Protein AF-X0WW44-F1 (afdb_monomer_lite)

InterPro domains:
  IPR027417 P-loop containing nucleoside triphosphate hydrolase [G3DSA:3.40.50.300] (1-93)
  IPR027417 P-loop containing nucleoside triphosphate hydrolase [SSF52540] (2-79)

pLDDT: mean 94.04, std 4.26, range [69.56, 98.25]

Radius of gyration: 13.73 Å; chains: 1; bounding box: 34×30×35 Å

Secondary structure (DSSP, 8-state):
--HHHHHHHH---EEEEEESSTTHHHHHHHHHHHHHHTT--EEEEEE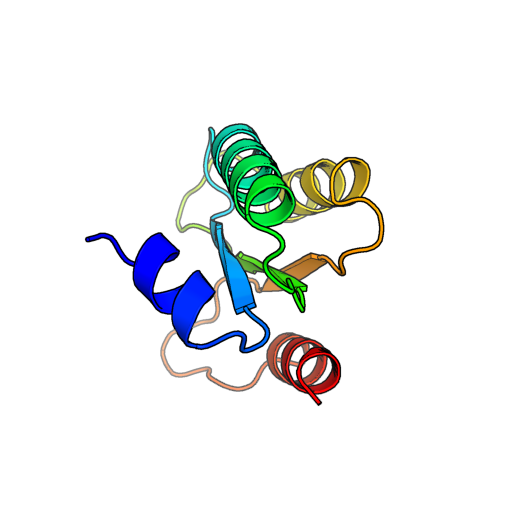EPPTT-SS-HHHHHHHHHTTSTT--EEEE--PPTT----HHHHHHHHH--

Foldseek 3Di:
DDVLVVQLVVLAADEAEFEQAPCRLVVVLVVLVVCVVSVHHHLAYEYEYDPPHPGDQVVSQVSNVVRNPPHHYFYDYDDDPPDPDDVSVVVSVVSRD

Structure (mmCIF, N/CA/C/O backbone):
data_AF-X0WW44-F1
#
_entry.id   AF-X0WW44-F1
#
loop_
_atom_sit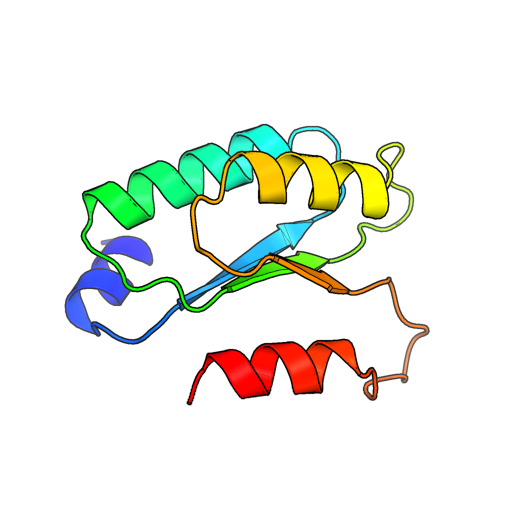e.group_PDB
_atom_site.id
_atom_site.type_symbol
_atom_site.label_atom_id
_atom_site.label_alt_id
_atom_site.label_comp_id
_atom_site.label_asym_id
_atom_site.label_entity_id
_atom_site.label_seq_id
_atom_site.pdbx_PDB_ins_code
_atom_site.Cartn_x
_atom_site.Cartn_y
_atom_site.Cartn_z
_atom_site.occupancy
_atom_site.B_iso_or_equiv
_atom_site.auth_seq_id
_atom_site.auth_comp_id
_atom_site.auth_asym_id
_atom_site.auth_atom_id
_atom_site.pdbx_PDB_model_num
ATOM 1 N N . ARG A 1 1 ? -15.508 16.376 2.495 1.00 78.88 1 ARG A N 1
ATOM 2 C CA . ARG A 1 1 ? -15.494 14.904 2.632 1.00 78.88 1 ARG A CA 1
ATOM 3 C C . ARG A 1 1 ? -14.445 14.371 1.674 1.00 78.88 1 ARG A C 1
ATOM 5 O O . ARG A 1 1 ? -14.475 14.769 0.516 1.00 78.88 1 ARG A O 1
ATOM 12 N N . THR A 1 2 ? -13.507 13.570 2.156 1.00 93.69 2 THR A N 1
ATOM 13 C CA . THR A 1 2 ? -12.422 12.946 1.390 1.00 93.69 2 THR A CA 1
ATOM 14 C C . THR A 1 2 ? -12.661 11.438 1.266 1.00 93.69 2 THR A C 1
ATOM 16 O O . THR A 1 2 ? -13.610 10.906 1.845 1.00 93.69 2 THR A O 1
ATOM 19 N N . VAL A 1 3 ? -11.793 10.733 0.534 1.00 92.62 3 VAL A N 1
ATOM 20 C CA . VAL A 1 3 ? -11.805 9.259 0.491 1.00 92.62 3 VAL A CA 1
ATOM 21 C C . VAL A 1 3 ? -11.586 8.670 1.887 1.00 92.62 3 VAL A C 1
ATOM 23 O O . VAL A 1 3 ? -12.257 7.712 2.249 1.00 92.62 3 VAL A O 1
ATOM 26 N N . LEU A 1 4 ? -10.748 9.303 2.713 1.00 93.06 4 LEU A N 1
ATOM 27 C CA . LEU A 1 4 ? -10.523 8.889 4.098 1.00 93.06 4 LEU A CA 1
ATOM 28 C C . LEU A 1 4 ? -11.824 8.911 4.920 1.00 93.06 4 LEU A C 1
ATOM 30 O O . LEU A 1 4 ? -12.096 7.972 5.661 1.00 93.06 4 LEU A O 1
ATOM 34 N N . ASP A 1 5 ? -12.668 9.934 4.732 1.00 94.31 5 ASP A N 1
ATOM 35 C CA . ASP A 1 5 ? -13.976 10.001 5.401 1.00 94.31 5 ASP A CA 1
ATOM 36 C C . ASP A 1 5 ? -14.910 8.869 4.943 1.00 94.31 5 ASP A C 1
ATOM 38 O O . ASP A 1 5 ? -15.708 8.365 5.730 1.00 94.31 5 ASP A O 1
ATOM 42 N N . LEU A 1 6 ? -14.835 8.466 3.669 1.00 94.12 6 LEU A N 1
ATOM 43 C CA . LEU A 1 6 ? -15.600 7.332 3.151 1.00 94.12 6 LEU A CA 1
ATOM 44 C C . LEU A 1 6 ? -15.107 6.010 3.753 1.00 94.12 6 LEU A C 1
ATOM 46 O O . LEU A 1 6 ? -15.926 5.211 4.197 1.00 94.12 6 LEU A O 1
ATOM 50 N N . MET A 1 7 ? -13.791 5.804 3.824 1.00 95.00 7 MET A N 1
ATOM 51 C CA . MET A 1 7 ? -13.184 4.608 4.421 1.00 95.00 7 MET A CA 1
ATOM 52 C C . MET A 1 7 ? -13.609 4.435 5.883 1.00 95.00 7 MET A C 1
ATOM 54 O O . MET A 1 7 ? -14.027 3.347 6.274 1.00 95.00 7 MET A O 1
ATOM 58 N N . SER A 1 8 ? -13.604 5.521 6.667 1.00 94.00 8 SER A N 1
ATOM 59 C CA . SER A 1 8 ? -14.057 5.494 8.065 1.00 94.00 8 SER A CA 1
ATOM 60 C C . SER A 1 8 ? -15.534 5.125 8.220 1.00 94.00 8 SER A C 1
ATOM 62 O O . SER A 1 8 ? -15.903 4.519 9.223 1.00 94.00 8 SER A O 1
ATOM 64 N N . VAL A 1 9 ? -16.385 5.479 7.250 1.00 94.81 9 VAL A N 1
ATOM 65 C CA . VAL A 1 9 ? -17.810 5.106 7.261 1.00 94.81 9 VAL A CA 1
ATOM 66 C C . VAL A 1 9 ? -18.009 3.654 6.832 1.00 94.81 9 VAL A C 1
ATOM 68 O O . VAL A 1 9 ? -18.817 2.957 7.439 1.00 94.81 9 VAL A O 1
ATOM 71 N N . LEU A 1 10 ? -17.292 3.196 5.801 1.00 94.31 10 LEU A N 1
ATOM 72 C CA . LEU A 1 10 ? -17.435 1.839 5.267 1.00 94.31 10 LEU A CA 1
ATOM 73 C C . LEU A 1 10 ? -16.882 0.771 6.213 1.00 94.31 10 LEU A C 1
ATOM 75 O O . LEU A 1 10 ? -17.442 -0.318 6.262 1.00 94.31 10 LEU A O 1
ATOM 79 N N . ARG A 1 11 ? -15.807 1.079 6.954 1.00 91.62 11 ARG A N 1
ATOM 80 C CA . ARG A 1 11 ? -15.135 0.139 7.870 1.00 91.62 11 ARG A CA 1
ATOM 81 C C . ARG A 1 11 ? -14.789 -1.209 7.221 1.00 91.62 11 ARG A C 1
ATOM 83 O O . ARG A 1 11 ? -14.940 -2.260 7.836 1.00 91.62 11 ARG A O 1
ATOM 90 N N . ILE A 1 12 ? -14.349 -1.161 5.970 1.00 93.44 12 ILE A N 1
ATOM 91 C CA . ILE A 1 12 ? -13.843 -2.328 5.245 1.00 93.44 12 ILE A CA 1
ATOM 92 C C . ILE A 1 12 ? -12.310 -2.323 5.261 1.00 93.44 12 ILE A C 1
ATOM 94 O O . ILE A 1 12 ? -11.731 -1.229 5.248 1.00 93.44 12 ILE A O 1
ATOM 98 N N . PRO A 1 13 ? -11.657 -3.500 5.259 1.00 93.75 13 PRO A N 1
ATOM 99 C CA . PRO A 1 13 ? -10.207 -3.582 5.153 1.00 93.75 13 PRO A CA 1
ATOM 100 C C . PRO A 1 13 ? -9.698 -2.876 3.893 1.00 93.75 13 PRO A C 1
ATOM 102 O O . PRO A 1 13 ? -10.237 -3.059 2.800 1.00 93.75 13 PRO A O 1
ATOM 105 N N . ALA A 1 14 ? -8.664 -2.055 4.050 1.00 95.31 14 ALA A N 1
ATOM 106 C CA . ALA A 1 14 ? -8.052 -1.303 2.965 1.00 95.31 14 ALA A CA 1
ATOM 107 C C . ALA A 1 14 ? -6.688 -1.884 2.581 1.00 95.31 14 ALA A C 1
ATOM 109 O O . ALA A 1 14 ? -5.916 -2.311 3.437 1.00 95.31 14 ALA A O 1
ATOM 110 N N . ILE A 1 15 ? -6.367 -1.825 1.290 1.00 96.62 15 ILE A N 1
ATOM 111 C CA . ILE A 1 15 ? -5.016 -2.066 0.778 1.00 96.62 15 ILE A CA 1
ATOM 112 C C . ILE A 1 15 ? -4.420 -0.710 0.406 1.00 96.62 15 ILE A C 1
ATOM 114 O O . ILE A 1 15 ? -4.986 0.013 -0.419 1.00 96.62 15 ILE A O 1
ATOM 118 N N . LEU A 1 16 ? -3.289 -0.354 1.012 1.00 97.19 16 LEU A N 1
ATOM 119 C CA . LEU A 1 16 ? -2.562 0.868 0.675 1.00 97.19 16 LEU A CA 1
ATOM 120 C C . LEU A 1 16 ? -1.552 0.564 -0.432 1.00 97.19 16 LEU A C 1
ATOM 122 O O . LEU A 1 16 ? -0.581 -0.146 -0.201 1.00 97.19 16 LEU A O 1
ATOM 126 N N . VAL A 1 17 ? -1.757 1.118 -1.626 1.00 97.50 17 VAL A N 1
ATOM 127 C CA . VAL A 1 17 ? -0.840 0.930 -2.760 1.00 97.50 17 VAL A CA 1
ATOM 128 C C . VAL A 1 17 ? 0.063 2.152 -2.914 1.00 97.50 17 VAL A C 1
ATOM 130 O O . VAL A 1 17 ? -0.415 3.275 -3.080 1.00 97.50 17 VAL A O 1
ATOM 133 N N . ALA A 1 18 ? 1.370 1.922 -2.894 1.00 97.38 18 ALA A N 1
ATOM 134 C CA . ALA A 1 18 ? 2.426 2.900 -3.105 1.00 97.38 18 ALA A CA 1
ATOM 135 C C . ALA A 1 18 ? 3.263 2.544 -4.345 1.00 97.38 18 ALA A C 1
ATOM 137 O O . ALA A 1 18 ? 3.189 1.431 -4.863 1.00 97.38 18 ALA A O 1
ATOM 138 N N . GLY A 1 19 ? 4.064 3.494 -4.833 1.00 97.31 19 GLY A N 1
ATOM 139 C CA . GLY A 1 19 ? 5.046 3.245 -5.896 1.00 97.31 19 GLY A CA 1
ATOM 140 C C . GLY A 1 19 ? 6.445 2.956 -5.336 1.00 97.31 19 GLY A C 1
ATOM 141 O O . GLY A 1 19 ? 6.675 3.205 -4.159 1.00 97.31 19 GLY A O 1
ATOM 142 N N . SER A 1 20 ? 7.407 2.534 -6.161 1.00 96.81 20 SER A N 1
ATOM 143 C CA . SER A 1 20 ? 8.846 2.488 -5.821 1.00 96.81 20 SER A CA 1
ATOM 144 C C . SER A 1 20 ? 9.631 3.762 -6.197 1.00 96.81 20 SER A C 1
ATOM 146 O O . SER A 1 20 ? 10.817 3.698 -6.508 1.00 96.81 20 SER A O 1
ATOM 148 N N . TYR A 1 21 ? 8.989 4.936 -6.229 1.00 95.19 21 TYR A N 1
ATOM 149 C CA . TYR A 1 21 ? 9.624 6.210 -6.607 1.00 95.19 21 TYR A CA 1
ATOM 150 C C . TYR A 1 21 ? 10.216 6.983 -5.414 1.00 95.19 21 TYR A C 1
ATOM 152 O O . TYR A 1 21 ? 9.839 6.786 -4.260 1.00 95.19 21 TYR A O 1
ATOM 160 N N . VAL A 1 22 ? 11.127 7.925 -5.677 1.00 92.62 22 VAL A N 1
ATOM 161 C CA . VAL A 1 22 ? 11.748 8.760 -4.629 1.00 92.62 22 VAL A CA 1
ATOM 162 C C . VAL A 1 22 ? 10.694 9.559 -3.854 1.00 92.62 22 VAL A C 1
ATOM 164 O O . VAL A 1 22 ? 9.907 10.302 -4.432 1.00 92.62 22 VAL A O 1
ATOM 167 N N . GLY A 1 23 ? 10.701 9.427 -2.525 1.00 94.00 23 GLY A N 1
ATOM 168 C CA . GLY A 1 23 ? 9.725 10.057 -1.626 1.00 94.00 23 GLY A CA 1
ATOM 169 C C . GLY A 1 23 ? 8.530 9.165 -1.272 1.00 94.00 23 GLY A C 1
ATOM 170 O O . GLY A 1 23 ? 7.808 9.470 -0.323 1.00 94.00 23 GLY A O 1
ATOM 171 N N . THR A 1 24 ? 8.361 8.024 -1.952 1.00 96.06 24 THR A N 1
ATOM 172 C CA . THR A 1 24 ? 7.278 7.070 -1.669 1.00 96.06 24 THR A CA 1
ATOM 173 C C . THR A 1 24 ? 7.307 6.551 -0.233 1.00 96.06 24 THR A C 1
ATOM 175 O O . THR A 1 24 ? 6.255 6.444 0.388 1.00 96.06 24 THR A O 1
ATOM 178 N N . ILE A 1 25 ? 8.494 6.315 0.343 1.00 96.56 25 ILE A N 1
ATOM 179 C CA . ILE A 1 25 ? 8.645 5.858 1.731 1.00 96.56 25 ILE A CA 1
ATOM 180 C C . ILE A 1 25 ? 7.986 6.874 2.667 1.00 96.56 25 ILE A C 1
ATOM 182 O O . ILE A 1 25 ? 7.065 6.534 3.402 1.00 96.56 25 ILE A O 1
ATOM 186 N N . SER A 1 26 ? 8.372 8.149 2.583 1.00 96.75 26 SER A N 1
ATOM 187 C CA . SER A 1 26 ? 7.810 9.205 3.431 1.00 96.75 26 SER A CA 1
ATOM 188 C C . SER A 1 26 ? 6.297 9.364 3.254 1.00 96.75 26 SER A C 1
ATOM 190 O O . SER A 1 26 ? 5.579 9.515 4.246 1.00 96.75 26 SER A O 1
ATOM 192 N N . HIS A 1 27 ? 5.796 9.302 2.016 1.00 97.19 27 HIS A N 1
ATOM 193 C CA . HIS A 1 27 ? 4.358 9.375 1.744 1.00 97.19 27 HIS A CA 1
ATOM 194 C C . HIS A 1 27 ? 3.600 8.171 2.311 1.00 97.19 27 HIS A C 1
ATOM 196 O O . HIS A 1 27 ? 2.562 8.351 2.944 1.00 97.19 27 HIS A O 1
ATOM 202 N N . THR A 1 28 ? 4.136 6.964 2.133 1.00 97.62 28 THR A N 1
ATOM 203 C CA . THR A 1 28 ? 3.529 5.712 2.600 1.00 97.62 28 THR A CA 1
ATOM 204 C C . THR A 1 28 ? 3.450 5.690 4.120 1.00 97.62 28 THR A C 1
ATOM 206 O O . THR A 1 28 ? 2.374 5.465 4.663 1.00 97.62 28 THR A O 1
ATOM 209 N N . LEU A 1 29 ? 4.539 6.026 4.818 1.00 96.56 29 LEU A N 1
ATOM 210 C CA . LEU A 1 29 ? 4.550 6.070 6.284 1.00 96.56 29 LEU A CA 1
ATOM 211 C C . LEU A 1 29 ? 3.609 7.147 6.837 1.00 96.56 29 LEU A C 1
ATOM 213 O O . LEU A 1 29 ? 2.899 6.911 7.810 1.00 96.56 29 LEU A O 1
ATOM 217 N N . SER A 1 30 ? 3.537 8.310 6.183 1.00 97.12 30 SER A N 1
ATOM 218 C CA . SER A 1 30 ? 2.579 9.356 6.569 1.00 97.12 30 SER A CA 1
ATOM 219 C C . SER A 1 30 ? 1.129 8.903 6.374 1.00 97.12 30 SER A C 1
ATOM 221 O O . SER A 1 30 ? 0.269 9.210 7.199 1.00 97.12 30 SER A O 1
ATOM 223 N N . ALA A 1 31 ? 0.847 8.171 5.292 1.00 96.75 31 ALA A N 1
ATOM 224 C CA . ALA A 1 31 ? -0.476 7.618 5.031 1.00 96.75 31 ALA A CA 1
ATOM 225 C C . ALA A 1 31 ? -0.848 6.552 6.072 1.00 96.75 31 ALA A C 1
ATOM 227 O O . ALA A 1 31 ? -1.936 6.635 6.640 1.00 96.75 31 ALA A O 1
ATOM 228 N N . LEU A 1 32 ? 0.064 5.622 6.379 1.00 96.38 32 LEU A N 1
ATOM 229 C CA . LEU A 1 32 ? -0.109 4.614 7.429 1.00 96.38 32 LEU A CA 1
ATOM 230 C C . LEU A 1 32 ? -0.412 5.256 8.785 1.00 96.38 32 LEU A C 1
ATOM 232 O O . LEU A 1 32 ? -1.406 4.902 9.414 1.00 96.38 32 LEU A O 1
ATOM 236 N N . GLU A 1 33 ? 0.360 6.267 9.190 1.00 96.06 33 GLU A N 1
ATOM 237 C CA . GLU A 1 33 ? 0.139 6.995 10.445 1.00 96.06 33 GLU A CA 1
ATOM 238 C C . GLU A 1 33 ? -1.257 7.643 10.494 1.00 96.06 33 GLU A C 1
ATOM 240 O O . GLU A 1 33 ? -1.965 7.572 11.501 1.00 96.06 33 GLU A O 1
ATOM 245 N N . VAL A 1 34 ? -1.701 8.265 9.395 1.00 96.38 34 VAL A N 1
ATOM 246 C CA . VAL A 1 34 ? -3.043 8.866 9.314 1.00 96.38 34 VAL A CA 1
ATOM 247 C C . VAL A 1 34 ? -4.138 7.802 9.379 1.00 96.38 34 VAL A C 1
ATOM 249 O O . VAL A 1 34 ? -5.137 8.007 10.070 1.00 96.38 34 VAL A O 1
ATOM 252 N N . MET A 1 35 ? -3.971 6.679 8.681 1.00 95.50 35 MET A N 1
ATOM 253 C CA . MET A 1 35 ? -4.937 5.580 8.675 1.00 95.50 35 MET A CA 1
ATOM 254 C C . MET A 1 35 ? -5.045 4.917 10.054 1.00 95.50 35 MET A C 1
ATOM 256 O O . MET A 1 35 ? -6.160 4.723 10.546 1.00 95.50 35 MET A O 1
ATOM 260 N N . ALA A 1 36 ? -3.914 4.683 10.725 1.00 93.56 36 ALA A N 1
ATOM 261 C CA . ALA A 1 36 ? -3.858 4.155 12.086 1.00 93.56 36 ALA A CA 1
ATOM 262 C C . ALA A 1 36 ? -4.565 5.085 13.086 1.00 93.56 36 ALA A C 1
ATOM 264 O O . ALA A 1 36 ? -5.430 4.647 13.846 1.00 93.56 36 ALA A O 1
ATOM 265 N N . ARG A 1 37 ? -4.305 6.401 13.023 1.00 95.19 37 ARG A N 1
ATOM 266 C CA . ARG A 1 37 ? -4.991 7.416 13.855 1.00 95.19 37 ARG A CA 1
ATOM 267 C C . ARG A 1 37 ? -6.496 7.505 13.615 1.00 95.19 37 ARG A C 1
ATOM 269 O O . ARG A 1 37 ? -7.216 8.056 14.444 1.00 95.19 37 ARG A O 1
ATOM 276 N N . ARG A 1 38 ? -6.973 7.027 12.465 1.00 94.69 38 ARG A N 1
ATOM 277 C CA . ARG A 1 38 ? -8.398 6.956 12.113 1.00 94.69 38 ARG A CA 1
ATOM 278 C C . ARG A 1 38 ? -9.012 5.585 12.389 1.00 94.69 38 ARG A C 1
ATOM 280 O O . ARG A 1 38 ? -10.173 5.390 12.033 1.00 94.69 38 ARG A O 1
ATOM 287 N N . ASN A 1 39 ? -8.264 4.678 13.024 1.00 94.31 39 ASN A N 1
ATOM 288 C CA . ASN A 1 39 ? -8.674 3.307 13.320 1.00 94.31 39 ASN A CA 1
ATOM 289 C C . ASN A 1 39 ? -9.195 2.576 12.074 1.00 94.31 39 ASN A C 1
ATOM 291 O O . ASN A 1 39 ? -10.229 1.911 12.127 1.00 94.31 39 ASN A O 1
ATOM 295 N N . LEU A 1 40 ? -8.514 2.764 10.941 1.00 95.75 40 LEU A N 1
ATOM 296 C CA . LEU A 1 40 ? -8.804 2.024 9.720 1.00 95.75 40 LEU A CA 1
ATOM 297 C C . LEU A 1 40 ? -8.065 0.689 9.736 1.00 95.75 40 LEU A C 1
ATOM 299 O O . LEU A 1 40 ? -6.878 0.646 10.057 1.00 95.75 40 LEU A O 1
ATOM 303 N N . ASP A 1 41 ? -8.761 -0.369 9.332 1.00 93.62 41 ASP A N 1
ATOM 304 C CA . ASP A 1 41 ? -8.161 -1.687 9.153 1.00 93.62 41 ASP A CA 1
ATOM 305 C C . ASP A 1 41 ? -7.370 -1.703 7.839 1.00 93.62 41 ASP A C 1
ATOM 307 O O . ASP A 1 41 ? -7.926 -1.487 6.758 1.00 93.62 41 ASP A O 1
ATOM 311 N N . ILE A 1 42 ? -6.060 -1.931 7.933 1.00 95.44 42 ILE A N 1
ATOM 312 C CA . ILE A 1 42 ? -5.160 -2.048 6.783 1.00 95.44 42 ILE A CA 1
ATOM 313 C C . ILE A 1 42 ? -4.828 -3.527 6.617 1.00 95.44 42 ILE A C 1
ATOM 315 O O . ILE A 1 42 ? -4.170 -4.108 7.475 1.00 95.44 42 ILE A O 1
ATOM 319 N N . ALA A 1 43 ? -5.289 -4.128 5.523 1.00 96.06 43 ALA A N 1
ATOM 320 C CA . ALA A 1 43 ? -5.022 -5.531 5.219 1.00 96.06 43 ALA A CA 1
ATOM 321 C C . ALA A 1 43 ? -3.583 -5.743 4.732 1.00 96.06 43 ALA A C 1
ATOM 323 O O . ALA A 1 43 ? -2.951 -6.736 5.074 1.00 96.06 43 ALA A O 1
ATOM 324 N N . ALA A 1 44 ? -3.073 -4.813 3.920 1.00 97.31 44 ALA A N 1
ATOM 325 C CA . ALA A 1 44 ? -1.730 -4.885 3.361 1.00 97.31 44 ALA A CA 1
ATOM 326 C C . ALA A 1 44 ? -1.251 -3.518 2.861 1.00 97.31 44 ALA A C 1
ATOM 328 O O . ALA A 1 44 ? -2.054 -2.651 2.489 1.00 97.31 44 ALA A O 1
ATOM 329 N N . VAL A 1 45 ? 0.067 -3.374 2.756 1.00 98.19 45 VAL A N 1
ATOM 330 C CA . VAL A 1 45 ? 0.716 -2.365 1.918 1.00 98.19 45 VAL A CA 1
ATOM 331 C C . VAL A 1 45 ? 1.241 -3.044 0.662 1.00 98.19 45 VAL A C 1
ATOM 333 O O . VAL A 1 45 ? 1.895 -4.078 0.728 1.00 98.19 45 VAL A O 1
ATOM 336 N N . VAL A 1 46 ? 0.988 -2.457 -0.499 1.00 98.25 46 VAL A N 1
ATOM 337 C CA . VAL A 1 46 ? 1.539 -2.922 -1.772 1.00 98.25 46 VAL A CA 1
ATOM 338 C C . VAL A 1 46 ? 2.504 -1.874 -2.297 1.00 98.25 46 VAL A C 1
ATOM 340 O O . VAL A 1 46 ? 2.127 -0.714 -2.438 1.00 98.25 46 VAL A O 1
ATOM 343 N N . VAL A 1 47 ? 3.725 -2.274 -2.641 1.00 98.25 47 VAL A N 1
ATOM 344 C CA . VAL A 1 47 ? 4.663 -1.422 -3.380 1.00 98.25 47 VAL A CA 1
ATOM 345 C C . VAL A 1 47 ? 4.683 -1.887 -4.831 1.00 98.25 47 VAL A C 1
ATOM 347 O O . VAL A 1 47 ? 5.214 -2.948 -5.151 1.00 98.25 47 VAL A O 1
ATOM 350 N N . SER A 1 48 ? 4.080 -1.094 -5.712 1.00 97.31 48 SER A N 1
ATOM 351 C CA . SER A 1 48 ? 4.090 -1.323 -7.154 1.00 97.31 48 SER A CA 1
ATOM 352 C C . SER A 1 48 ? 5.292 -0.636 -7.796 1.00 97.31 48 SER A C 1
ATOM 354 O O . SER A 1 48 ? 5.532 0.562 -7.608 1.00 97.31 48 SER A O 1
ATOM 356 N N . GLU A 1 49 ? 6.060 -1.386 -8.576 1.00 97.25 49 GLU A N 1
ATOM 357 C CA . GLU A 1 49 ? 7.262 -0.863 -9.211 1.00 97.25 49 GLU A CA 1
ATOM 358 C C . GLU A 1 49 ? 6.951 0.302 -10.158 1.00 97.25 49 GLU A C 1
ATOM 360 O O . GLU A 1 49 ? 6.176 0.199 -11.114 1.00 97.25 49 GLU A O 1
ATOM 365 N N . SER A 1 50 ? 7.574 1.445 -9.898 1.00 96.44 50 SER A N 1
ATOM 366 C CA . SER A 1 50 ? 7.460 2.650 -10.717 1.00 96.44 50 SER A CA 1
ATOM 367 C C . SER A 1 50 ? 8.369 2.567 -11.940 1.00 96.44 50 SER A C 1
ATOM 369 O O . SER A 1 50 ? 9.523 2.163 -11.843 1.00 96.44 50 SER A O 1
ATOM 371 N N . GLU A 1 51 ? 7.850 2.958 -13.103 1.00 93.56 51 GLU A N 1
ATOM 372 C CA . GLU A 1 51 ? 8.618 2.956 -14.351 1.00 93.56 51 GLU A CA 1
ATOM 373 C C . GLU A 1 51 ? 9.794 3.934 -14.271 1.00 93.56 51 GLU A C 1
ATOM 375 O O . GLU A 1 51 ? 9.616 5.092 -13.893 1.00 93.56 51 GLU A O 1
ATOM 380 N N . GLY A 1 52 ? 10.994 3.467 -14.626 1.00 89.25 52 GLY A N 1
ATOM 381 C CA . GLY A 1 52 ? 12.189 4.311 -14.698 1.00 89.25 52 GLY A CA 1
ATOM 382 C C . GLY A 1 52 ? 12.603 4.947 -13.367 1.00 89.25 52 GLY A C 1
ATOM 383 O O . GLY A 1 52 ? 13.316 5.951 -13.373 1.00 89.25 52 GLY A O 1
ATOM 384 N N . SER A 1 53 ? 12.147 4.409 -12.231 1.00 89.75 53 SER A N 1
ATOM 385 C CA . SER A 1 53 ? 12.530 4.932 -10.921 1.00 89.75 53 SER A CA 1
ATOM 386 C C . SER A 1 53 ? 14.021 4.733 -10.660 1.00 89.75 53 SER A C 1
ATOM 388 O O . SER A 1 53 ? 14.576 3.670 -10.922 1.00 89.75 53 SER A O 1
ATOM 390 N N . ALA A 1 54 ? 14.660 5.754 -10.086 1.00 84.81 54 ALA A N 1
ATOM 391 C CA . ALA A 1 54 ? 16.019 5.639 -9.563 1.00 84.81 54 ALA A CA 1
ATOM 392 C C . ALA A 1 54 ? 16.077 4.872 -8.229 1.00 84.81 54 ALA A C 1
ATOM 394 O O . ALA A 1 54 ? 17.151 4.430 -7.830 1.00 84.81 54 ALA A O 1
ATOM 395 N N . ALA A 1 55 ? 14.947 4.746 -7.527 1.00 89.00 55 ALA A N 1
ATOM 396 C CA . ALA A 1 55 ? 14.854 3.983 -6.290 1.00 89.00 55 ALA A CA 1
ATOM 397 C C . ALA A 1 55 ? 14.528 2.512 -6.589 1.00 89.00 55 ALA A C 1
ATOM 399 O O . ALA A 1 55 ? 13.676 2.210 -7.426 1.00 89.00 55 ALA A O 1
ATOM 400 N N . SER A 1 56 ? 15.206 1.606 -5.882 1.00 94.81 56 SER A N 1
ATOM 401 C CA . SER A 1 56 ? 14.984 0.163 -5.991 1.00 94.81 56 SER A CA 1
ATOM 402 C C . SER A 1 56 ? 13.634 -0.228 -5.380 1.00 94.81 56 SER A C 1
ATOM 404 O O . SER A 1 56 ? 13.274 0.247 -4.297 1.00 94.81 56 SER A O 1
ATOM 406 N N . LEU A 1 57 ? 12.892 -1.108 -6.062 1.00 96.88 57 LEU A N 1
ATOM 407 C CA . LEU A 1 57 ? 11.679 -1.725 -5.518 1.00 96.88 57 LEU A CA 1
ATOM 408 C C . LEU A 1 57 ? 11.990 -2.464 -4.213 1.00 96.88 57 LEU A C 1
ATOM 410 O O . LEU A 1 57 ? 11.370 -2.172 -3.195 1.00 96.88 57 LEU A O 1
ATOM 414 N N . GLU A 1 58 ? 12.991 -3.342 -4.242 1.00 96.69 58 GLU A N 1
ATOM 415 C CA . GLU A 1 58 ? 13.413 -4.160 -3.102 1.00 96.69 58 GLU A CA 1
ATOM 416 C C . GLU A 1 58 ? 13.809 -3.285 -1.903 1.00 96.69 58 GLU A C 1
ATOM 418 O O . GLU A 1 58 ? 13.348 -3.499 -0.784 1.00 96.69 58 GLU A O 1
ATOM 423 N N . GLU A 1 59 ? 14.607 -2.236 -2.131 1.00 95.75 59 GLU A N 1
ATOM 424 C CA . GLU A 1 59 ? 15.027 -1.318 -1.063 1.00 95.75 59 GLU A CA 1
ATOM 425 C C . GLU A 1 59 ? 13.842 -0.526 -0.493 1.00 95.75 59 GLU A C 1
ATOM 427 O O . GLU A 1 59 ? 13.750 -0.307 0.721 1.00 95.75 59 GLU A O 1
ATOM 432 N N . THR A 1 60 ? 12.916 -0.112 -1.363 1.00 97.19 60 THR A N 1
ATOM 433 C CA . THR A 1 60 ? 11.692 0.576 -0.950 1.00 97.19 60 THR A CA 1
ATOM 434 C C . THR A 1 60 ? 10.850 -0.327 -0.056 1.00 97.19 60 THR A C 1
ATOM 436 O O . THR A 1 60 ? 10.456 0.097 1.029 1.00 97.19 60 THR A O 1
ATOM 439 N N . VAL A 1 61 ? 10.603 -1.566 -0.487 1.00 97.94 61 VAL A N 1
ATOM 440 C CA . VAL A 1 61 ? 9.818 -2.569 0.246 1.00 97.94 61 VAL A CA 1
ATOM 441 C C . VAL A 1 61 ? 10.461 -2.851 1.595 1.00 97.94 61 VAL A C 1
ATOM 443 O O . VAL A 1 61 ? 9.818 -2.637 2.618 1.00 97.94 61 VAL A O 1
ATOM 446 N N . ALA A 1 62 ? 11.751 -3.192 1.613 1.00 97.00 62 ALA A N 1
ATOM 447 C CA . ALA A 1 62 ? 12.486 -3.479 2.841 1.00 97.00 62 ALA A CA 1
ATOM 448 C C . ALA A 1 62 ? 12.480 -2.295 3.820 1.00 97.00 62 ALA A C 1
ATOM 450 O O . ALA A 1 62 ? 12.495 -2.481 5.038 1.00 97.00 62 ALA A O 1
ATOM 451 N N . THR A 1 63 ? 12.469 -1.059 3.313 1.00 96.56 63 THR A N 1
ATOM 452 C CA . THR A 1 63 ? 12.365 0.123 4.170 1.00 96.56 63 THR A CA 1
ATOM 453 C C . THR A 1 63 ? 10.955 0.292 4.718 1.00 96.56 63 THR A C 1
ATOM 455 O O . THR A 1 63 ? 10.813 0.516 5.915 1.00 96.56 63 THR A O 1
ATOM 458 N N . VAL A 1 64 ? 9.918 0.171 3.886 1.00 97.31 64 VAL A N 1
ATOM 459 C CA . VAL A 1 64 ? 8.519 0.273 4.332 1.00 97.31 64 VAL A CA 1
ATOM 460 C C . VAL A 1 64 ? 8.191 -0.821 5.353 1.00 97.31 64 VAL A C 1
ATOM 462 O O . VAL A 1 64 ? 7.627 -0.505 6.395 1.00 97.31 64 VAL A O 1
ATOM 465 N N . GLU A 1 65 ? 8.622 -2.064 5.120 1.00 96.88 65 GLU A N 1
ATOM 466 C CA . GLU A 1 65 ? 8.438 -3.206 6.033 1.00 96.88 65 GLU A CA 1
ATOM 467 C C . GLU A 1 65 ? 8.952 -2.932 7.445 1.00 96.88 65 GLU A C 1
ATOM 469 O O . GLU A 1 65 ? 8.282 -3.252 8.422 1.00 96.88 65 GLU A O 1
ATOM 474 N N . ARG A 1 66 ? 10.109 -2.275 7.578 1.00 95.81 66 ARG A N 1
ATOM 475 C CA . ARG A 1 66 ? 10.699 -1.951 8.890 1.00 95.81 66 ARG A CA 1
ATOM 476 C C . ARG A 1 66 ? 9.845 -1.008 9.737 1.00 95.81 66 ARG A C 1
ATOM 478 O O . ARG A 1 66 ? 10.065 -0.937 10.942 1.00 95.81 66 ARG A O 1
ATOM 485 N N . PHE A 1 67 ? 8.933 -0.260 9.119 1.00 94.00 67 PHE A N 1
ATOM 486 C CA . PHE A 1 67 ? 8.104 0.747 9.784 1.00 94.00 67 PHE A CA 1
ATOM 487 C C . PHE A 1 67 ? 6.599 0.455 9.683 1.00 94.00 67 PHE A C 1
ATOM 489 O O . PHE A 1 67 ? 5.809 1.218 10.229 1.00 94.00 67 PHE A O 1
ATOM 496 N N . ALA A 1 68 ? 6.190 -0.613 8.992 1.00 91.06 68 ALA A N 1
ATOM 497 C CA . ALA A 1 68 ? 4.785 -0.982 8.799 1.00 91.06 68 ALA A CA 1
ATOM 498 C C . ALA A 1 68 ? 4.201 -1.813 9.965 1.00 91.06 68 ALA A C 1
ATOM 500 O O . ALA A 1 68 ? 3.119 -2.386 9.838 1.00 91.06 68 ALA A O 1
ATOM 501 N N . ASP A 1 69 ? 4.897 -1.874 11.104 1.00 88.12 69 ASP A N 1
ATOM 502 C CA . ASP A 1 69 ? 4.553 -2.687 12.275 1.00 88.12 69 ASP A CA 1
ATOM 503 C C . ASP A 1 69 ? 4.276 -4.160 11.913 1.00 88.12 69 ASP A C 1
ATOM 505 O O . ASP A 1 69 ? 5.182 -4.880 11.502 1.00 88.12 69 ASP A O 1
ATOM 509 N N . ALA A 1 70 ? 3.036 -4.623 12.094 1.00 90.19 70 ALA A N 1
ATOM 510 C CA . ALA A 1 70 ? 2.596 -5.988 11.801 1.00 90.19 70 ALA A CA 1
ATOM 511 C C . ALA A 1 70 ? 1.839 -6.103 10.464 1.00 90.19 70 ALA A C 1
ATOM 513 O O . ALA A 1 70 ? 1.241 -7.143 10.195 1.00 90.19 70 ALA A O 1
ATOM 514 N N . ILE A 1 71 ? 1.807 -5.037 9.658 1.00 95.88 71 ILE A N 1
ATOM 515 C CA . ILE A 1 71 ? 1.103 -5.021 8.374 1.00 95.88 71 ILE A CA 1
ATOM 516 C C . ILE A 1 71 ? 1.998 -5.657 7.312 1.00 95.88 71 ILE A C 1
ATOM 518 O O . ILE A 1 71 ? 3.134 -5.230 7.102 1.00 95.88 71 ILE A O 1
ATOM 522 N N . ASP A 1 72 ? 1.462 -6.646 6.600 1.00 96.75 72 ASP A N 1
ATOM 523 C CA . ASP A 1 72 ? 2.140 -7.269 5.469 1.00 96.75 72 ASP A CA 1
ATOM 524 C C . ASP A 1 72 ? 2.440 -6.252 4.362 1.00 96.75 72 ASP A C 1
ATOM 526 O O . ASP A 1 72 ? 1.549 -5.540 3.883 1.00 96.75 72 ASP A O 1
ATOM 530 N N . VAL A 1 73 ? 3.693 -6.235 3.902 1.00 97.94 73 VAL A N 1
ATOM 531 C CA . VAL A 1 73 ? 4.106 -5.491 2.711 1.00 97.94 73 VAL A CA 1
ATOM 532 C C . VAL A 1 73 ? 4.343 -6.471 1.565 1.00 97.94 73 VAL A C 1
ATOM 534 O O . VAL A 1 73 ? 4.984 -7.518 1.710 1.00 97.94 73 VAL A O 1
ATOM 537 N N . VAL A 1 74 ? 3.776 -6.151 0.407 1.00 97.88 74 VAL A N 1
ATOM 538 C CA . VAL A 1 74 ? 3.849 -6.975 -0.796 1.00 97.88 74 VAL A CA 1
ATOM 539 C C . VAL A 1 74 ? 4.440 -6.160 -1.932 1.00 97.88 74 VAL A C 1
ATOM 541 O O . VAL A 1 74 ? 3.924 -5.105 -2.293 1.00 97.88 74 VAL A O 1
ATOM 544 N N . GLU A 1 75 ? 5.511 -6.664 -2.526 1.00 97.19 75 GLU A N 1
ATOM 545 C CA . GLU A 1 75 ? 6.060 -6.092 -3.749 1.00 97.19 75 GLU A CA 1
ATOM 546 C C . GLU A 1 75 ? 5.315 -6.605 -4.985 1.00 97.19 75 GLU A C 1
ATOM 548 O O . GLU A 1 75 ? 4.929 -7.776 -5.062 1.00 97.19 75 GLU A O 1
ATOM 553 N N . ILE A 1 76 ? 5.115 -5.727 -5.967 1.00 96.38 76 ILE A N 1
ATOM 554 C CA . ILE A 1 76 ? 4.610 -6.095 -7.291 1.00 96.38 76 ILE A CA 1
ATOM 555 C C . ILE A 1 76 ? 5.522 -5.458 -8.344 1.00 96.38 76 ILE A C 1
ATOM 557 O O . ILE A 1 76 ? 5.502 -4.228 -8.485 1.00 96.38 76 ILE A O 1
ATOM 561 N N . PRO A 1 77 ? 6.306 -6.260 -9.092 1.00 95.50 77 PRO A N 1
ATOM 562 C CA . PRO A 1 77 ? 7.161 -5.743 -10.149 1.00 95.50 77 PRO A CA 1
ATOM 563 C C . PRO A 1 77 ? 6.326 -5.208 -11.312 1.00 95.50 77 PRO A C 1
ATOM 565 O O . PRO A 1 77 ? 5.145 -5.531 -11.479 1.00 95.50 77 PRO A O 1
ATOM 568 N N . ARG A 1 78 ? 6.950 -4.392 -12.156 1.00 93.38 78 ARG A N 1
ATOM 569 C CA . ARG A 1 78 ? 6.319 -3.879 -13.364 1.00 93.38 78 ARG A CA 1
ATOM 570 C C . ARG A 1 78 ? 6.228 -5.002 -14.385 1.00 93.38 78 ARG A C 1
ATOM 572 O O . ARG A 1 78 ? 7.220 -5.415 -14.978 1.00 93.38 78 ARG A O 1
ATOM 579 N N . LEU A 1 79 ? 5.011 -5.481 -14.597 1.00 93.50 79 LEU A N 1
ATOM 580 C CA . LEU A 1 79 ? 4.738 -6.543 -15.553 1.00 93.50 79 LEU A CA 1
ATOM 581 C C . LEU A 1 79 ? 4.712 -5.998 -16.984 1.00 93.50 79 LEU A C 1
ATOM 583 O O . LEU A 1 79 ? 4.390 -4.831 -17.228 1.00 93.50 79 LEU A O 1
ATOM 587 N N . ALA A 1 80 ? 5.044 -6.862 -17.942 1.00 91.31 80 ALA A N 1
ATOM 588 C CA . ALA A 1 80 ? 4.908 -6.536 -19.353 1.00 91.31 80 ALA A CA 1
ATOM 589 C C . ALA A 1 80 ? 3.426 -6.289 -19.710 1.00 91.31 80 ALA A C 1
ATOM 591 O O . ALA A 1 80 ? 2.538 -6.907 -19.117 1.00 91.31 80 ALA A O 1
ATOM 592 N N . PRO A 1 81 ? 3.130 -5.422 -20.696 1.00 90.56 81 PRO A N 1
ATOM 593 C CA . PRO A 1 81 ? 1.760 -5.207 -21.147 1.00 90.56 81 PRO A CA 1
ATOM 594 C C . PRO A 1 81 ? 1.065 -6.524 -21.519 1.00 90.56 81 PRO A C 1
ATOM 596 O O . PRO A 1 81 ? 1.617 -7.330 -22.266 1.00 90.56 81 PRO A O 1
ATOM 599 N N . GLY A 1 82 ? -0.152 -6.727 -21.011 1.00 88.19 82 GLY A N 1
ATOM 600 C CA . GLY A 1 82 ? -0.939 -7.942 -21.251 1.00 88.19 82 GLY A CA 1
ATOM 601 C C . GLY A 1 82 ? -0.631 -9.112 -20.312 1.00 88.19 82 GLY A C 1
ATOM 602 O O . GLY A 1 82 ? -1.270 -10.150 -20.445 1.00 88.19 82 GLY A O 1
ATOM 603 N N . VAL A 1 83 ? 0.304 -8.954 -19.370 1.00 88.31 83 VAL A N 1
ATOM 604 C CA . VAL A 1 83 ? 0.513 -9.901 -18.268 1.00 88.31 83 VAL A CA 1
ATOM 605 C C . VAL A 1 83 ? -0.281 -9.420 -17.055 1.00 88.31 83 VAL A C 1
ATOM 607 O O . VAL A 1 83 ? 0.027 -8.377 -16.481 1.00 88.31 83 VAL A O 1
ATOM 610 N N . ASP A 1 84 ? -1.305 -10.178 -16.679 1.00 82.75 84 ASP A N 1
ATOM 611 C CA . ASP A 1 84 ? -2.153 -9.948 -15.504 1.00 82.75 84 ASP A CA 1
ATOM 612 C C . ASP A 1 84 ? -2.008 -11.039 -14.428 1.00 82.75 84 ASP A C 1
ATOM 614 O O . ASP A 1 84 ? -2.492 -10.867 -13.309 1.00 82.75 84 ASP A O 1
ATOM 618 N N . ASP A 1 85 ? -1.287 -12.122 -14.729 1.00 86.38 85 ASP A N 1
ATOM 619 C CA . ASP A 1 85 ? -0.987 -13.197 -13.786 1.00 86.38 85 ASP A CA 1
ATOM 620 C C . ASP A 1 85 ? 0.386 -12.997 -13.122 1.00 86.38 85 ASP A C 1
ATOM 622 O O . ASP A 1 85 ? 1.432 -12.957 -13.778 1.00 86.38 85 ASP A O 1
ATOM 626 N N . HIS A 1 86 ? 0.379 -12.850 -11.797 1.00 92.38 86 HIS A N 1
ATOM 627 C CA . HIS A 1 86 ? 1.576 -12.786 -10.964 1.00 92.38 86 HIS A CA 1
ATOM 628 C C . HIS A 1 86 ? 1.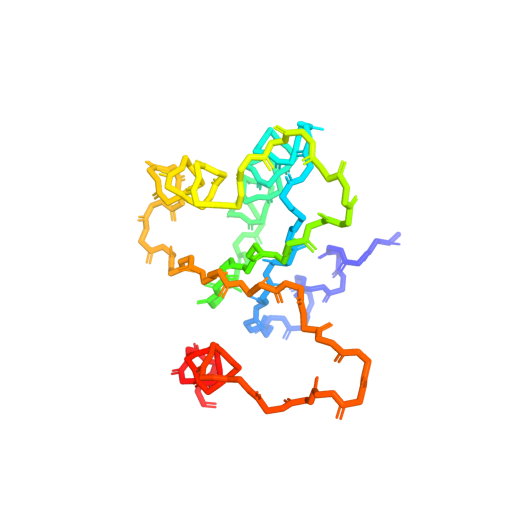253 -13.263 -9.544 1.00 92.38 86 HIS A C 1
ATOM 630 O O . HIS A 1 86 ? 0.250 -12.858 -8.951 1.00 92.38 86 HIS A O 1
ATOM 636 N N . ALA A 1 87 ? 2.143 -14.062 -8.945 1.00 93.81 87 ALA A N 1
ATOM 637 C CA . ALA A 1 87 ? 1.931 -14.672 -7.626 1.00 93.81 87 ALA A CA 1
ATOM 638 C C . ALA A 1 87 ? 1.658 -13.650 -6.503 1.00 93.81 87 ALA A C 1
ATOM 640 O O . ALA A 1 87 ? 0.967 -13.955 -5.530 1.00 93.81 87 ALA A O 1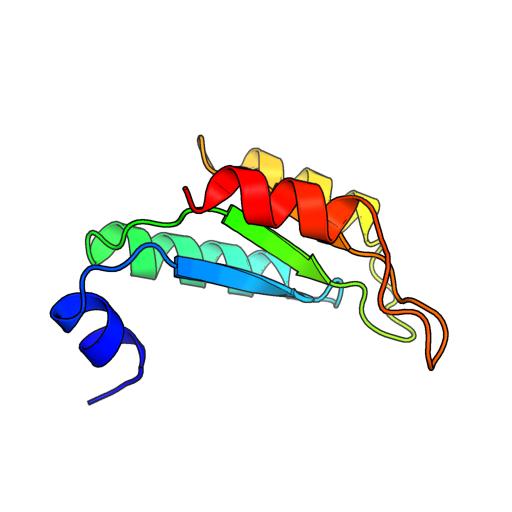
ATOM 641 N N . ALA A 1 88 ? 2.156 -12.419 -6.647 1.00 93.62 88 ALA A N 1
ATOM 642 C CA . ALA A 1 88 ? 1.894 -11.346 -5.692 1.00 93.62 88 ALA A CA 1
ATOM 643 C C . ALA A 1 88 ? 0.401 -10.988 -5.585 1.00 93.62 88 ALA A C 1
ATOM 645 O O . ALA A 1 88 ? -0.061 -10.689 -4.488 1.00 93.62 88 ALA A O 1
ATOM 646 N N . PHE A 1 89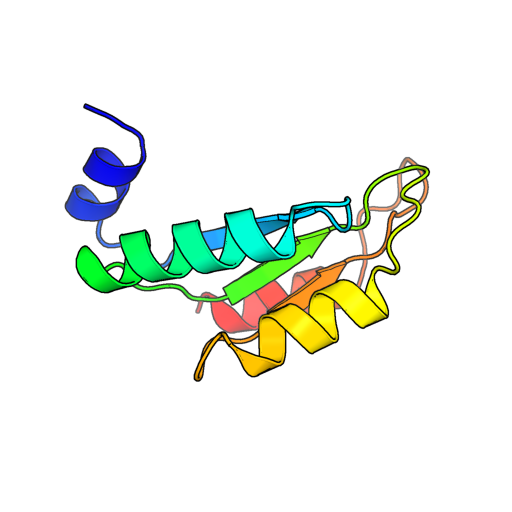 ? -0.378 -11.078 -6.670 1.00 93.31 89 PHE A N 1
ATOM 647 C CA . PHE A 1 89 ? -1.823 -10.836 -6.603 1.00 93.31 89 PHE A CA 1
ATOM 648 C C . PHE A 1 89 ? -2.534 -11.901 -5.765 1.00 93.31 89 PHE A C 1
ATOM 650 O O . PHE A 1 89 ? -3.386 -11.561 -4.948 1.00 93.31 89 PHE A O 1
ATOM 657 N N . ALA A 1 90 ? -2.134 -13.171 -5.893 1.00 93.00 90 ALA A N 1
ATOM 658 C CA . ALA A 1 90 ? -2.639 -14.246 -5.039 1.00 93.00 90 ALA A CA 1
ATOM 659 C C . ALA A 1 90 ? -2.238 -14.041 -3.567 1.00 93.00 90 ALA A C 1
ATOM 661 O O . ALA A 1 90 ? -3.057 -14.262 -2.675 1.00 93.00 90 ALA A O 1
ATOM 662 N N . ARG A 1 91 ? -1.013 -13.556 -3.304 1.00 94.75 91 ARG A N 1
ATOM 663 C CA . ARG A 1 91 ? -0.569 -13.187 -1.948 1.00 94.75 91 ARG A CA 1
ATOM 664 C C . ARG A 1 91 ? -1.438 -12.074 -1.360 1.00 94.75 91 ARG A C 1
ATOM 666 O O . ARG A 1 91 ? -1.919 -12.235 -0.248 1.00 94.75 91 ARG A O 1
ATOM 673 N N . VAL A 1 92 ? -1.683 -10.990 -2.103 1.00 94.75 92 VAL A N 1
ATOM 674 C CA . VAL A 1 92 ? -2.564 -9.895 -1.657 1.00 94.75 92 VAL A CA 1
ATOM 675 C C . VAL A 1 92 ? -3.983 -10.404 -1.412 1.00 94.75 92 VAL A C 1
ATOM 677 O O . VAL A 1 92 ? -4.560 -10.093 -0.378 1.00 94.75 92 VAL A O 1
ATOM 680 N N . ALA A 1 93 ? -4.529 -11.229 -2.310 1.00 93.38 93 ALA A N 1
ATOM 681 C CA . ALA A 1 93 ? -5.859 -11.817 -2.151 1.00 93.38 93 ALA A CA 1
ATOM 682 C C . ALA A 1 93 ? -5.989 -12.661 -0.868 1.00 93.38 93 ALA A C 1
ATOM 684 O O . ALA A 1 93 ? -7.017 -12.607 -0.200 1.00 93.38 93 ALA A O 1
ATOM 685 N N . GLY A 1 94 ? -4.938 -13.387 -0.476 1.00 94.50 94 GLY A N 1
ATOM 686 C CA . GLY A 1 94 ? -4.916 -14.149 0.776 1.00 94.50 94 GLY A CA 1
ATOM 687 C C . GLY A 1 94 ? -4.966 -13.295 2.051 1.00 94.50 94 GLY A C 1
ATOM 688 O O . GLY A 1 94 ? -5.287 -13.823 3.111 1.00 94.50 94 GLY A O 1
ATOM 689 N N . LEU A 1 95 ? -4.674 -11.992 1.961 1.00 93.19 95 LEU A N 1
ATOM 690 C CA . LEU A 1 95 ? -4.665 -11.063 3.099 1.00 93.19 95 LEU A CA 1
ATOM 691 C C . LEU A 1 95 ? -6.011 -10.356 3.317 1.00 93.19 95 LEU A C 1
ATOM 693 O O . LEU A 1 95 ? -6.220 -9.761 4.372 1.00 93.19 95 LEU A O 1
ATOM 697 N N . ILE A 1 96 ? -6.922 -10.399 2.337 1.00 87.56 96 ILE A N 1
ATOM 698 C CA . ILE A 1 96 ? -8.206 -9.673 2.382 1.00 87.56 96 ILE A CA 1
ATOM 699 C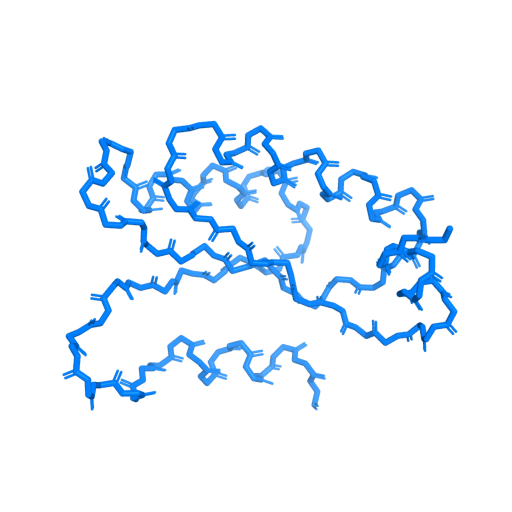 C . ILE A 1 96 ? -9.401 -10.521 2.853 1.00 87.56 96 ILE A C 1
ATOM 701 O O . ILE A 1 96 ? -10.455 -9.941 3.113 1.00 87.56 96 ILE A O 1
ATOM 705 N N . GLY A 1 97 ? -9.219 -11.833 3.060 1.00 69.56 97 GLY A N 1
ATOM 706 C CA . GLY A 1 97 ? -10.260 -12.751 3.551 1.00 69.56 97 GLY A CA 1
ATOM 707 C C . GLY A 1 97 ? -11.140 -13.334 2.454 1.00 69.56 97 GLY A C 1
ATOM 708 O O . GLY A 1 97 ? -11.854 -12.557 1.785 1.00 69.56 97 GLY A O 1
#

Organism: NCBI:txid412755

Sequence (97 aa):
RTVLDLMSVLRIPAILVAGSYVGTISHTLSALEVMARRNLDIAAVVVSESEGSAASLEETVATVERFADAIDVVEIPRLAPGVDDHAAFARVAGLIG